Protein AF-A0A656JSX0-F1 (afdb_monomer_lite)

pLDDT: mean 87.55, std 12.57, range [47.22, 98.25]

Sequence (80 aa):
YETRLTFQVWRTSGELLVRSAEAPLLSAPPATEGSHDLIENGHEWCGFLLADPQQGFLIWVGERDDVRQDLIQRIVSHTV

Radius of gyration: 14.74 Å; chains: 1; bounding box: 29×21×49 Å

Secondary structure (D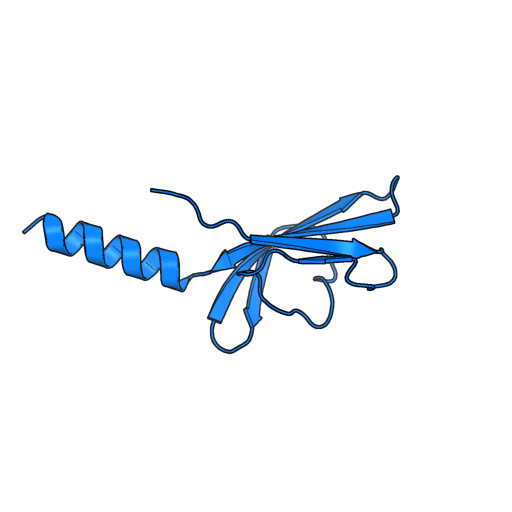SSP, 8-state):
-----EEEEEETTS-EEEE-TTS---SS--SSSEEEEEEETTEEEEEEEEEETTTTEEEEEEEEHHHHHHHHHHHHHT--

Organism: NCBI:txid1194405

Foldseek 3Di:
DDQPKWKWKAALVFHTDDTDPPDAPDSGDDPDFAWDWDAGPNWIKIWGWDDDVVVRMIMIMIGTVVVVVVVVVVVVVVVD

Structure (mmCIF, N/CA/C/O backbone):
data_AF-A0A656JSX0-F1
#
_entry.id   AF-A0A656JSX0-F1
#
loop_
_atom_site.group_PDB
_atom_site.id
_atom_site.type_symbol
_atom_site.label_atom_id
_atom_site.label_alt_id
_atom_site.label_comp_id
_atom_site.label_asym_id
_atom_site.label_entity_id
_atom_site.label_seq_id
_atom_site.pdbx_PDB_ins_code
_atom_site.Cartn_x
_atom_site.Cartn_y
_atom_site.Cartn_z
_atom_site.occupancy
_atom_site.B_iso_or_equiv
_atom_site.auth_seq_id
_atom_site.auth_comp_id
_atom_site.auth_asym_id
_atom_site.auth_atom_id
_atom_site.pdbx_PDB_model_num
ATOM 1 N N . TYR A 1 1 ? -5.016 4.108 -22.599 1.00 47.22 1 TYR A N 1
ATOM 2 C CA . TYR A 1 1 ? -4.076 4.158 -21.469 1.00 47.22 1 TYR A CA 1
ATOM 3 C C . TYR A 1 1 ? -4.896 3.859 -20.232 1.00 47.22 1 TYR A C 1
ATOM 5 O O . TYR A 1 1 ? -5.769 4.652 -19.911 1.00 47.22 1 TYR A O 1
ATOM 13 N N . GLU A 1 2 ? -4.748 2.672 -19.650 1.00 53.12 2 GLU A N 1
ATOM 14 C CA . GLU A 1 2 ? -5.394 2.340 -18.376 1.00 53.12 2 GLU A CA 1
ATOM 15 C C . GLU A 1 2 ? -4.421 2.713 -17.264 1.00 53.12 2 GLU A C 1
ATOM 17 O O . GLU A 1 2 ? -3.334 2.140 -17.183 1.00 53.12 2 GLU A O 1
ATOM 22 N N . THR A 1 3 ? -4.789 3.684 -16.431 1.00 57.69 3 THR A N 1
ATOM 23 C CA . THR A 1 3 ? -4.050 3.976 -15.203 1.00 57.69 3 THR A CA 1
ATOM 24 C C . THR A 1 3 ? -4.176 2.758 -14.293 1.00 57.69 3 THR A C 1
ATOM 26 O O . THR A 1 3 ? -5.267 2.454 -13.809 1.00 57.69 3 THR A O 1
ATOM 29 N N . ARG A 1 4 ? -3.078 2.024 -14.083 1.00 76.56 4 ARG A N 1
ATOM 30 C CA . ARG A 1 4 ? -3.049 0.836 -13.218 1.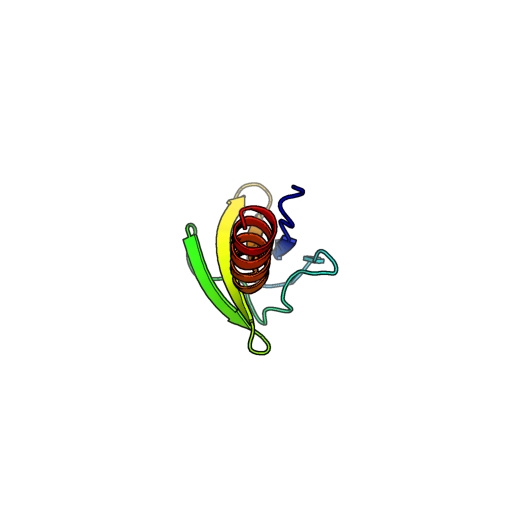00 76.56 4 ARG A CA 1
ATOM 31 C C . ARG A 1 4 ? -2.955 1.259 -11.754 1.00 76.56 4 ARG A C 1
ATOM 33 O O . ARG A 1 4 ? -1.937 1.055 -11.101 1.00 76.56 4 ARG A O 1
ATOM 40 N N . LEU A 1 5 ? -4.018 1.884 -11.256 1.00 86.69 5 LEU A N 1
ATOM 41 C CA . LEU A 1 5 ? -4.166 2.154 -9.831 1.00 86.69 5 LEU A CA 1
ATOM 42 C C . LEU A 1 5 ? -4.352 0.835 -9.084 1.00 86.69 5 LEU A C 1
ATOM 44 O O . LEU A 1 5 ? -5.164 -0.011 -9.461 1.00 86.69 5 LEU A O 1
ATOM 48 N N . THR A 1 6 ? -3.605 0.689 -8.002 1.00 93.56 6 THR A N 1
ATOM 49 C CA . THR A 1 6 ? -3.696 -0.434 -7.072 1.00 93.56 6 THR A CA 1
ATOM 50 C C . THR A 1 6 ? -4.118 0.089 -5.706 1.00 93.56 6 THR A C 1
ATOM 52 O O . THR A 1 6 ? -3.936 1.271 -5.415 1.00 93.56 6 THR A O 1
ATOM 55 N N . PHE A 1 7 ? -4.715 -0.756 -4.867 1.00 95.94 7 PHE A N 1
ATOM 56 C CA . PHE A 1 7 ? -5.201 -0.325 -3.559 1.00 95.94 7 PHE A CA 1
ATOM 57 C C . PHE A 1 7 ? -5.033 -1.379 -2.467 1.00 95.94 7 PHE A C 1
ATOM 59 O O . PHE A 1 7 ? -4.956 -2.587 -2.727 1.00 95.94 7 PHE A O 1
ATOM 66 N N . GLN A 1 8 ? -5.023 -0.888 -1.230 1.00 98.00 8 GLN A N 1
ATOM 67 C CA . GLN A 1 8 ? -5.063 -1.658 0.006 1.00 98.00 8 GLN A CA 1
ATOM 68 C C . GLN A 1 8 ? -6.035 -1.011 0.992 1.00 98.00 8 GLN A C 1
ATOM 70 O O . GLN A 1 8 ? -6.067 0.210 1.126 1.00 98.00 8 GLN A O 1
ATOM 75 N N . VAL A 1 9 ? -6.807 -1.834 1.696 1.00 97.81 9 VAL A N 1
ATOM 76 C CA . VAL A 1 9 ? -7.702 -1.412 2.777 1.00 97.81 9 VAL A CA 1
ATOM 77 C C . VAL A 1 9 ? -7.244 -2.078 4.059 1.00 97.81 9 VAL A C 1
ATOM 79 O O . VAL A 1 9 ? -7.119 -3.302 4.123 1.00 97.81 9 VAL A O 1
ATOM 82 N N . TRP A 1 10 ? -7.040 -1.265 5.081 1.00 98.25 10 TRP A N 1
ATOM 83 C CA . TRP A 1 10 ? -6.568 -1.674 6.390 1.00 98.25 10 TRP A CA 1
ATOM 84 C C . TRP A 1 10 ? -7.569 -1.262 7.457 1.00 98.25 10 TRP A C 1
ATOM 86 O O . TRP A 1 10 ? -8.259 -0.251 7.324 1.00 98.25 10 TRP A O 1
ATOM 96 N N . ARG A 1 11 ? -7.600 -1.996 8.563 1.00 96.94 11 ARG A N 1
ATOM 97 C CA . ARG A 1 11 ? -8.165 -1.500 9.818 1.00 96.94 11 ARG A CA 1
ATOM 98 C C . ARG A 1 11 ? -7.208 -0.470 10.420 1.00 96.94 11 ARG A C 1
ATOM 100 O O . ARG A 1 11 ? -5.993 -0.609 10.294 1.00 96.94 11 ARG A O 1
ATOM 107 N N . THR A 1 12 ? -7.723 0.500 11.172 1.00 93.62 12 THR A N 1
ATOM 108 C CA . THR A 1 12 ? -6.890 1.442 11.952 1.00 93.62 12 THR A CA 1
ATOM 109 C C . THR A 1 12 ? -5.964 0.764 12.969 1.00 93.62 12 THR A C 1
ATOM 111 O O . THR A 1 12 ? -4.995 1.372 13.408 1.00 93.62 12 THR A O 1
ATOM 114 N N . SER A 1 13 ? -6.209 -0.503 13.317 1.00 93.25 13 SER A N 1
ATOM 115 C CA . SER A 1 13 ? -5.302 -1.322 14.131 1.00 93.25 13 SER A CA 1
ATOM 116 C C . SER A 1 13 ? -4.100 -1.892 13.361 1.00 93.25 13 SER A C 1
ATOM 118 O O . SER A 1 13 ? -3.280 -2.573 13.970 1.00 93.25 13 SER A O 1
ATOM 120 N N . GLY A 1 14 ? -4.014 -1.684 12.042 1.00 93.62 14 GLY A N 1
ATOM 121 C CA . GLY A 1 14 ? -2.945 -2.199 11.178 1.00 93.62 14 GLY A CA 1
ATOM 122 C C . GLY A 1 14 ? -3.222 -3.560 10.525 1.00 93.62 14 GLY A C 1
ATOM 123 O O . GLY A 1 14 ? -2.341 -4.109 9.875 1.00 93.62 14 GLY A O 1
ATOM 124 N N . GLU A 1 15 ? -4.426 -4.118 10.666 1.00 96.56 15 GLU A N 1
ATOM 125 C CA . GLU A 1 15 ? -4.821 -5.366 9.991 1.00 96.56 15 GLU A CA 1
ATOM 126 C C . GLU A 1 15 ? -5.123 -5.106 8.505 1.00 96.56 15 GLU A C 1
ATOM 128 O O . GLU A 1 15 ? -5.975 -4.272 8.196 1.00 96.56 15 GLU A O 1
ATOM 133 N N . LEU A 1 16 ? -4.468 -5.823 7.583 1.00 97.62 16 LEU A N 1
ATOM 134 C CA . LEU A 1 16 ? -4.778 -5.762 6.150 1.00 97.62 16 LEU A CA 1
ATOM 135 C C . LEU A 1 16 ? -6.063 -6.546 5.856 1.00 97.62 16 LEU A C 1
ATOM 137 O O . LEU A 1 16 ? -6.112 -7.757 6.057 1.00 97.62 16 LEU A O 1
ATOM 141 N N . LEU A 1 17 ? -7.082 -5.865 5.336 1.00 97.12 17 LEU A N 1
ATOM 142 C CA . LEU A 1 17 ? -8.387 -6.460 5.033 1.00 97.12 17 LEU A CA 1
ATOM 143 C C . LEU A 1 17 ? -8.507 -6.839 3.557 1.00 97.12 17 LEU A C 1
ATOM 145 O O . LEU A 1 17 ? -8.988 -7.919 3.220 1.00 97.12 17 LEU A O 1
ATOM 149 N N . VAL A 1 18 ? -8.089 -5.935 2.667 1.00 97.50 18 VAL A N 1
ATOM 150 C CA . VAL A 1 18 ? -8.205 -6.109 1.214 1.00 97.50 18 VAL A CA 1
ATOM 151 C C . VAL A 1 18 ? -6.959 -5.567 0.534 1.00 97.50 18 VAL A C 1
ATOM 153 O O . VAL A 1 18 ? -6.459 -4.507 0.897 1.00 97.50 18 VAL A O 1
ATOM 156 N N . ARG A 1 19 ? -6.486 -6.267 -0.497 1.00 97.19 19 ARG A N 1
ATOM 157 C CA . ARG A 1 19 ? -5.383 -5.840 -1.359 1.00 97.19 19 ARG A CA 1
ATOM 158 C C . ARG A 1 19 ? -5.696 -6.229 -2.799 1.00 97.19 19 ARG A C 1
ATOM 160 O O . ARG A 1 19 ? -6.012 -7.387 -3.067 1.00 97.19 19 ARG A O 1
ATOM 167 N N . SER A 1 20 ? -5.591 -5.284 -3.729 1.00 95.38 20 SER A N 1
ATOM 168 C CA . SER A 1 20 ? -5.618 -5.605 -5.164 1.00 95.38 20 SER A CA 1
ATOM 169 C C . SER A 1 20 ? -4.391 -6.442 -5.549 1.00 95.38 20 SER A C 1
ATOM 171 O O . SER A 1 20 ? -3.318 -6.213 -5.003 1.00 95.38 20 SER A O 1
ATOM 173 N N . ALA A 1 21 ? -4.517 -7.381 -6.491 1.00 92.00 21 ALA A N 1
ATOM 174 C CA . ALA A 1 21 ? -3.454 -8.348 -6.806 1.00 92.00 21 ALA A CA 1
ATOM 175 C C . ALA A 1 21 ? -2.084 -7.704 -7.107 1.00 92.00 21 ALA A C 1
ATOM 177 O O . ALA A 1 21 ? -1.061 -8.184 -6.619 1.00 92.00 21 ALA A O 1
ATOM 178 N N . GLU A 1 22 ? -2.096 -6.586 -7.835 1.00 89.31 22 GLU A N 1
ATOM 179 C CA . GLU A 1 22 ? -0.896 -5.867 -8.275 1.00 89.31 22 GLU A CA 1
ATOM 180 C C . GLU A 1 22 ? -0.335 -4.891 -7.229 1.00 89.31 22 GLU A C 1
ATOM 182 O O . GLU A 1 22 ? 0.749 -4.357 -7.435 1.00 89.31 22 GLU A O 1
ATOM 187 N N . ALA A 1 23 ? -1.037 -4.637 -6.117 1.00 93.19 23 ALA A N 1
ATOM 188 C CA . ALA A 1 23 ? -0.538 -3.742 -5.069 1.00 93.19 23 ALA A CA 1
ATOM 189 C C . ALA A 1 23 ? 0.682 -4.346 -4.348 1.00 93.19 23 ALA A C 1
ATOM 191 O O . ALA A 1 23 ? 0.738 -5.567 -4.157 1.00 93.19 23 ALA A O 1
ATOM 192 N N . PRO A 1 24 ? 1.617 -3.519 -3.848 1.00 94.12 24 PRO A N 1
ATOM 193 C CA . PRO A 1 24 ? 2.707 -3.993 -3.003 1.00 94.12 24 PRO A CA 1
ATOM 194 C C . PRO A 1 24 ? 2.165 -4.683 -1.745 1.00 94.12 24 PRO A C 1
ATOM 196 O O . PRO A 1 24 ? 1.092 -4.340 -1.250 1.00 94.12 24 PRO A O 1
ATOM 199 N N . LEU A 1 25 ? 2.898 -5.660 -1.212 1.00 94.31 25 LEU A N 1
ATOM 200 C CA . LEU A 1 25 ? 2.578 -6.252 0.087 1.00 94.31 25 LEU A CA 1
ATOM 201 C C . LEU A 1 25 ? 3.278 -5.437 1.177 1.00 94.31 25 LEU A C 1
ATOM 203 O O . LEU A 1 25 ? 4.368 -5.793 1.608 1.00 94.31 25 LEU A O 1
ATOM 207 N N . LEU A 1 26 ? 2.663 -4.327 1.583 1.00 94.19 26 LEU A N 1
ATOM 208 C CA . LEU A 1 26 ? 3.214 -3.501 2.656 1.00 94.19 26 LEU A CA 1
ATOM 209 C C . LEU A 1 26 ? 3.093 -4.251 3.988 1.00 94.19 26 LEU A C 1
ATOM 211 O O . LEU A 1 26 ? 2.149 -5.010 4.199 1.00 94.19 26 LEU A O 1
ATOM 215 N N . SER A 1 27 ? 4.036 -4.035 4.901 1.00 93.56 27 SER A N 1
ATOM 216 C CA . SER A 1 27 ? 3.979 -4.604 6.255 1.00 93.56 27 SER A CA 1
ATOM 217 C C . SER A 1 27 ? 3.040 -3.827 7.186 1.00 93.56 27 SER A C 1
ATOM 219 O O . SER A 1 27 ? 2.501 -4.394 8.134 1.00 93.56 27 SER A O 1
ATOM 221 N N . ALA A 1 28 ? 2.833 -2.542 6.900 1.00 94.75 28 ALA A N 1
ATOM 222 C CA . ALA A 1 28 ? 1.907 -1.639 7.570 1.00 94.75 28 ALA A CA 1
ATOM 223 C C . ALA A 1 28 ? 1.514 -0.501 6.605 1.00 94.75 28 ALA A C 1
ATOM 225 O O . ALA A 1 28 ? 2.282 -0.197 5.685 1.00 94.75 28 ALA A O 1
ATOM 226 N N . PRO A 1 29 ? 0.354 0.157 6.793 1.00 94.44 29 PRO A N 1
ATOM 227 C CA . PRO A 1 29 ? 0.037 1.369 6.044 1.00 94.44 29 PRO A CA 1
ATOM 228 C C . PRO A 1 29 ? 0.992 2.515 6.438 1.00 94.44 29 PRO A C 1
ATOM 230 O O . PRO A 1 29 ? 1.528 2.507 7.552 1.00 94.44 29 PRO A O 1
ATOM 233 N N . PRO A 1 30 ? 1.192 3.529 5.571 1.00 94.31 30 PRO A N 1
ATOM 234 C CA . PRO A 1 30 ? 1.897 4.753 5.949 1.00 94.31 30 PRO A CA 1
ATOM 235 C C . PRO A 1 30 ? 1.311 5.398 7.215 1.00 94.31 30 PRO A C 1
ATOM 237 O O . PRO A 1 30 ? 0.121 5.282 7.499 1.00 94.31 30 PRO A O 1
ATOM 240 N N . ALA A 1 31 ? 2.152 6.088 7.987 1.00 90.75 31 ALA A N 1
ATOM 241 C CA . ALA A 1 31 ? 1.764 6.588 9.309 1.00 90.75 31 ALA A CA 1
ATOM 242 C C . ALA A 1 31 ? 0.859 7.833 9.275 1.00 90.75 31 ALA A C 1
ATOM 244 O O . ALA A 1 31 ? 0.179 8.122 10.258 1.00 90.75 31 ALA A O 1
ATOM 245 N N . THR A 1 32 ? 0.865 8.588 8.176 1.00 93.19 32 THR A N 1
ATOM 246 C CA . THR A 1 32 ? 0.086 9.823 8.028 1.00 93.19 32 THR A CA 1
ATOM 247 C C . THR A 1 32 ? -0.764 9.775 6.771 1.00 93.19 32 THR A C 1
ATOM 249 O O . THR A 1 32 ? -0.398 9.132 5.792 1.00 93.19 32 THR A O 1
ATOM 252 N N . GLU A 1 33 ? -1.888 10.483 6.762 1.00 96.06 33 GLU A N 1
ATOM 253 C CA . GLU A 1 33 ? -2.652 10.699 5.531 1.00 96.06 33 GLU A CA 1
ATOM 254 C C . GLU A 1 33 ? -1.863 11.550 4.524 1.00 96.06 33 GLU A C 1
ATOM 256 O O . GLU A 1 33 ? -0.926 12.265 4.893 1.00 96.06 33 GLU A O 1
ATOM 261 N N . GLY A 1 34 ? -2.253 11.478 3.251 1.00 96.62 34 GLY A N 1
ATOM 262 C CA . GLY A 1 34 ? -1.625 12.225 2.163 1.00 96.62 34 GLY A CA 1
ATOM 263 C C . GLY A 1 34 ? -0.746 11.372 1.251 1.00 96.62 34 GLY A C 1
ATOM 264 O O . GLY A 1 34 ? -0.818 10.143 1.272 1.00 96.62 34 GLY A O 1
ATOM 265 N N . SER A 1 35 ? 0.052 12.044 0.422 1.00 95.19 35 SER A N 1
ATOM 266 C CA . SER A 1 35 ? 0.946 11.407 -0.548 1.00 95.19 35 SER A CA 1
ATOM 267 C C . SER A 1 35 ? 2.190 10.808 0.111 1.00 95.19 35 SER A C 1
ATOM 269 O O . SER A 1 35 ? 2.776 11.427 0.997 1.00 95.19 35 SER A O 1
ATOM 271 N N . HIS A 1 36 ? 2.623 9.650 -0.384 1.00 93.38 36 HIS A N 1
ATOM 272 C CA . HIS A 1 36 ? 3.803 8.915 0.065 1.00 93.38 36 HIS A CA 1
ATOM 273 C C . HIS A 1 36 ? 4.525 8.283 -1.113 1.00 93.38 36 HIS A C 1
ATOM 275 O O . HIS A 1 36 ? 3.903 7.572 -1.902 1.00 93.38 36 HIS A O 1
ATOM 281 N N . ASP A 1 37 ? 5.840 8.451 -1.152 1.00 92.94 37 ASP A N 1
ATOM 282 C CA . ASP A 1 37 ? 6.712 7.637 -1.990 1.00 92.94 37 ASP A CA 1
ATOM 283 C C . ASP A 1 37 ? 7.269 6.488 -1.147 1.00 92.94 37 ASP A C 1
ATOM 285 O O . ASP A 1 37 ? 7.744 6.699 -0.026 1.00 92.94 37 ASP A O 1
ATOM 289 N N . LEU A 1 38 ? 7.190 5.262 -1.660 1.00 92.12 38 LEU A N 1
ATOM 290 C CA . LEU A 1 38 ? 7.707 4.077 -0.979 1.00 92.12 38 LEU A CA 1
ATOM 291 C C . LEU A 1 38 ? 8.404 3.126 -1.948 1.00 92.12 38 LEU A C 1
ATOM 293 O O . LEU A 1 38 ? 8.086 3.070 -3.134 1.00 92.12 38 LEU A O 1
ATOM 297 N N . ILE A 1 39 ? 9.343 2.348 -1.416 1.00 92.56 39 ILE A N 1
ATOM 298 C CA . ILE A 1 39 ? 10.034 1.286 -2.147 1.00 92.56 39 ILE A CA 1
ATOM 299 C C . ILE A 1 39 ? 9.609 -0.043 -1.536 1.00 92.56 39 ILE A C 1
ATOM 301 O O . ILE A 1 39 ? 9.838 -0.271 -0.352 1.00 92.56 39 ILE A O 1
ATOM 305 N N . GLU A 1 40 ? 9.029 -0.926 -2.347 1.00 93.25 40 GLU A N 1
ATOM 306 C CA . GLU A 1 40 ? 8.625 -2.268 -1.920 1.00 93.25 40 GLU A CA 1
ATOM 307 C C . GLU A 1 40 ? 9.009 -3.294 -2.988 1.00 93.25 40 GLU A C 1
ATOM 309 O O . GLU A 1 40 ? 8.707 -3.116 -4.171 1.00 93.25 40 GLU A O 1
ATOM 314 N N . ASN A 1 41 ? 9.687 -4.371 -2.576 1.00 89.75 41 ASN A N 1
ATOM 315 C CA . ASN A 1 41 ? 10.246 -5.392 -3.474 1.00 89.75 41 ASN A CA 1
ATOM 316 C C . ASN A 1 41 ? 11.057 -4.823 -4.659 1.00 89.75 41 ASN A C 1
ATOM 318 O O . ASN A 1 41 ? 11.015 -5.360 -5.763 1.00 89.75 41 ASN A O 1
ATOM 322 N N . GLY A 1 42 ? 11.791 -3.727 -4.435 1.00 89.31 42 GLY A N 1
ATOM 323 C CA . GLY A 1 42 ? 12.617 -3.083 -5.462 1.00 89.31 42 GLY A CA 1
ATOM 324 C C . GLY A 1 42 ? 11.842 -2.254 -6.491 1.00 89.31 42 GLY A C 1
ATOM 325 O O . GLY A 1 42 ? 12.454 -1.746 -7.426 1.00 89.31 42 GLY A O 1
ATOM 326 N N . HIS A 1 43 ? 10.528 -2.090 -6.323 1.00 89.56 43 HIS A N 1
ATOM 327 C CA . HIS A 1 43 ? 9.727 -1.165 -7.116 1.00 89.56 43 HIS A CA 1
ATOM 328 C C . HIS A 1 43 ? 9.437 0.111 -6.330 1.00 89.56 43 HIS A C 1
ATOM 330 O O . HIS A 1 43 ? 9.088 0.051 -5.149 1.00 89.56 43 HIS A O 1
ATOM 336 N N . GLU A 1 44 ? 9.533 1.248 -7.010 1.00 91.38 44 GLU A N 1
ATOM 337 C CA . GLU A 1 44 ? 9.083 2.541 -6.504 1.00 91.38 44 GLU A CA 1
ATOM 338 C C . GLU A 1 44 ? 7.576 2.691 -6.711 1.00 91.38 44 GLU A C 1
ATOM 340 O O . GLU A 1 44 ? 7.030 2.350 -7.765 1.00 91.38 44 GLU A O 1
ATOM 345 N N . TRP A 1 45 ? 6.904 3.197 -5.686 1.00 92.44 45 TRP A N 1
ATOM 346 C CA . TRP A 1 45 ? 5.471 3.433 -5.669 1.00 92.44 45 TRP A CA 1
ATOM 347 C C . TRP A 1 45 ? 5.196 4.850 -5.208 1.00 92.44 45 TRP A C 1
ATOM 349 O O . TRP A 1 45 ? 5.706 5.273 -4.172 1.00 92.44 45 TRP A O 1
ATOM 359 N N . CYS A 1 46 ? 4.313 5.527 -5.928 1.00 92.69 46 CYS A N 1
ATOM 360 C CA . CYS A 1 46 ? 3.735 6.787 -5.498 1.00 92.69 46 CYS A CA 1
ATOM 361 C C . CYS A 1 46 ? 2.296 6.502 -5.064 1.00 92.69 46 CYS A C 1
ATOM 363 O O . CYS A 1 46 ? 1.475 6.028 -5.857 1.00 92.69 46 CYS A O 1
ATOM 365 N N . GLY A 1 47 ? 2.005 6.709 -3.784 1.00 94.25 47 GLY A N 1
ATOM 366 C CA . GLY A 1 47 ? 0.724 6.374 -3.182 1.00 94.25 47 GLY A CA 1
ATOM 367 C C . GLY A 1 47 ? 0.111 7.519 -2.396 1.00 94.25 47 GLY A C 1
ATOM 368 O O . GLY A 1 47 ? 0.761 8.507 -2.081 1.00 94.25 47 GLY A O 1
ATOM 369 N N . PHE A 1 48 ? -1.163 7.376 -2.065 1.00 96.25 48 PHE A N 1
ATOM 370 C CA . PHE A 1 48 ? -1.925 8.302 -1.248 1.00 96.25 48 PHE A CA 1
ATOM 371 C C . PHE A 1 48 ? -2.691 7.513 -0.190 1.00 96.25 48 PHE A C 1
ATOM 373 O O . PHE A 1 48 ? -3.337 6.512 -0.509 1.00 96.25 48 PHE A O 1
ATOM 380 N N . LEU A 1 49 ? -2.619 7.956 1.063 1.00 97.50 49 LEU A N 1
ATOM 381 C CA . LEU A 1 49 ? -3.362 7.372 2.170 1.00 97.50 49 LEU A CA 1
ATOM 382 C C . LEU A 1 49 ? -4.518 8.283 2.590 1.00 97.50 49 LEU A C 1
ATOM 384 O O . LEU A 1 49 ? -4.318 9.468 2.854 1.00 97.50 49 LEU A O 1
ATOM 388 N N . LEU A 1 50 ? -5.707 7.697 2.697 1.00 97.31 50 LEU A N 1
ATOM 389 C CA . LEU A 1 50 ? -6.913 8.309 3.249 1.00 97.31 50 LEU A CA 1
ATOM 390 C C . LEU A 1 50 ? -7.381 7.509 4.461 1.00 97.31 50 LEU A C 1
ATOM 392 O O . LEU A 1 50 ? -7.471 6.283 4.396 1.00 97.31 50 LEU A O 1
ATOM 396 N N . ALA A 1 51 ? -7.725 8.186 5.546 1.00 95.88 51 ALA A N 1
ATOM 397 C CA . ALA A 1 51 ? -8.423 7.580 6.665 1.00 95.88 51 ALA A CA 1
ATOM 398 C C . ALA A 1 51 ? -9.940 7.745 6.500 1.00 95.88 51 ALA A C 1
ATOM 400 O O . ALA A 1 51 ? -10.432 8.799 6.104 1.00 95.88 51 ALA A O 1
ATOM 401 N N . ASP A 1 52 ? -10.694 6.714 6.877 1.00 94.44 52 ASP A N 1
ATOM 402 C CA . ASP A 1 52 ? -12.118 6.821 7.193 1.00 94.44 52 ASP A CA 1
ATOM 403 C C . ASP A 1 52 ? -12.297 6.523 8.691 1.00 94.44 52 ASP A C 1
ATOM 405 O O . ASP A 1 52 ? -12.457 5.361 9.090 1.00 94.44 52 ASP A O 1
ATOM 409 N N . PRO A 1 53 ? -12.249 7.554 9.557 1.00 89.12 53 PRO A N 1
ATOM 410 C CA . PRO A 1 53 ? -12.377 7.375 10.999 1.00 89.12 53 PRO A CA 1
ATOM 411 C C . PRO A 1 53 ? -13.759 6.875 11.426 1.00 89.12 53 PRO A C 1
ATOM 413 O O . PRO A 1 53 ? -13.874 6.272 12.491 1.00 89.12 53 PRO A O 1
ATOM 416 N N . GLN A 1 54 ? -14.806 7.118 10.628 1.00 94.19 54 GLN A N 1
ATOM 417 C CA . GLN A 1 54 ? -16.163 6.679 10.963 1.00 94.19 54 GLN A CA 1
ATOM 418 C C . GLN A 1 54 ? -16.292 5.164 10.826 1.00 94.19 54 GLN A C 1
ATOM 420 O O . GLN A 1 54 ? -16.955 4.522 11.640 1.00 94.19 54 GLN A O 1
ATOM 425 N N . GLN A 1 55 ? -15.635 4.595 9.816 1.00 93.62 55 GLN A N 1
ATOM 426 C CA . GLN A 1 55 ? -15.644 3.156 9.558 1.00 93.62 55 GLN A CA 1
ATOM 427 C C . GLN A 1 55 ? -14.435 2.425 10.167 1.00 93.62 55 GLN A C 1
ATOM 429 O O . GLN A 1 55 ? -14.426 1.197 10.243 1.00 93.62 55 GLN A O 1
ATOM 434 N N . GLY A 1 56 ? -13.431 3.161 10.653 1.00 95.69 56 GLY A N 1
ATOM 435 C CA . GLY A 1 56 ? -12.219 2.592 11.243 1.00 95.69 56 GLY A CA 1
ATOM 436 C C . GLY A 1 56 ? -11.273 1.997 10.199 1.00 95.69 56 GLY A C 1
ATOM 437 O O . GLY A 1 56 ? -10.600 0.999 10.482 1.00 95.69 56 GLY A O 1
ATOM 438 N N . PHE A 1 57 ? -11.218 2.606 9.011 1.00 96.88 57 PHE A N 1
ATOM 439 C CA . PHE A 1 57 ? -10.392 2.153 7.895 1.00 96.88 57 PHE A CA 1
ATOM 440 C C . PHE A 1 57 ? -9.274 3.128 7.537 1.00 96.88 57 PHE A C 1
ATOM 442 O O . PHE A 1 57 ? -9.374 4.336 7.740 1.00 96.88 57 PHE A O 1
ATOM 449 N N . LEU A 1 58 ? -8.221 2.570 6.947 1.00 97.81 58 LEU A N 1
ATOM 450 C CA . LEU A 1 58 ? -7.176 3.283 6.227 1.00 97.81 58 LEU A CA 1
ATOM 451 C C . LEU A 1 58 ? -7.132 2.719 4.803 1.00 97.81 58 LEU A C 1
ATOM 453 O O . LEU A 1 58 ? -7.033 1.506 4.611 1.00 97.81 58 LEU A O 1
ATOM 457 N N . ILE A 1 59 ? -7.227 3.588 3.806 1.00 97.56 59 ILE A N 1
ATOM 458 C CA . ILE A 1 59 ? -7.268 3.234 2.390 1.00 97.56 59 ILE A CA 1
ATOM 459 C C . ILE A 1 59 ? -6.023 3.808 1.735 1.00 97.56 59 ILE A C 1
ATOM 461 O O . ILE A 1 59 ? -5.868 5.023 1.626 1.00 97.56 59 ILE A O 1
ATOM 465 N N . TRP A 1 60 ? -5.137 2.924 1.294 1.00 97.62 60 TRP A N 1
ATOM 466 C CA . TRP A 1 60 ? -3.973 3.286 0.501 1.00 97.62 60 TRP A CA 1
ATOM 467 C C . TRP A 1 60 ? -4.260 3.005 -0.970 1.00 97.62 60 TRP A C 1
ATOM 469 O O . TRP A 1 60 ? -4.746 1.927 -1.318 1.00 97.62 60 TRP A O 1
ATOM 479 N N . VAL A 1 61 ? -3.940 3.957 -1.834 1.00 95.94 61 VAL A N 1
ATOM 480 C CA . VAL A 1 61 ? -4.029 3.838 -3.294 1.00 95.94 61 VAL A CA 1
ATOM 481 C C . VAL A 1 61 ? -2.674 4.198 -3.873 1.00 95.94 61 VAL A C 1
ATOM 483 O O . VAL A 1 61 ? -2.084 5.169 -3.417 1.00 95.94 61 VAL A O 1
ATOM 486 N N . GLY A 1 62 ? -2.177 3.472 -4.868 1.00 93.81 62 GLY A N 1
ATOM 487 C CA . GLY A 1 62 ? -0.873 3.784 -5.445 1.00 93.81 62 GLY A CA 1
ATOM 488 C C . GLY A 1 62 ? -0.639 3.242 -6.844 1.00 93.81 62 GLY A C 1
ATOM 489 O O . GLY A 1 62 ? -1.303 2.307 -7.304 1.00 93.81 62 GLY A O 1
ATOM 490 N N . GLU A 1 63 ? 0.330 3.861 -7.505 1.00 91.56 63 GLU A N 1
ATOM 491 C CA . GLU A 1 63 ? 0.835 3.527 -8.833 1.00 91.56 63 GLU A CA 1
ATOM 492 C C . GLU A 1 63 ? 2.327 3.187 -8.733 1.00 91.56 63 GLU A C 1
ATOM 494 O O . GLU A 1 63 ? 3.051 3.763 -7.920 1.00 91.56 63 GLU A O 1
ATOM 499 N N . ARG A 1 64 ? 2.779 2.246 -9.565 1.00 88.88 64 ARG A N 1
ATOM 500 C CA . ARG A 1 64 ? 4.187 1.855 -9.667 1.00 88.88 64 ARG A CA 1
ATOM 501 C C . ARG A 1 64 ? 4.919 2.758 -10.661 1.00 88.88 64 ARG A C 1
ATOM 503 O O . ARG A 1 64 ? 4.416 2.983 -11.761 1.00 88.88 64 ARG A O 1
ATOM 510 N N . ASP A 1 65 ? 6.090 3.266 -10.291 1.00 80.81 65 ASP A N 1
ATOM 511 C CA . ASP A 1 65 ? 6.798 4.296 -11.068 1.00 80.81 65 ASP A CA 1
ATOM 512 C C . ASP A 1 65 ? 7.338 3.780 -12.418 1.00 80.81 65 ASP A C 1
ATOM 514 O O . ASP A 1 65 ? 7.329 4.486 -13.428 1.00 80.81 65 ASP A O 1
ATOM 518 N N . ASP A 1 66 ? 7.719 2.503 -12.485 1.00 72.44 66 ASP A N 1
ATOM 519 C CA . ASP A 1 66 ? 8.225 1.844 -13.697 1.00 72.44 66 ASP A CA 1
ATOM 520 C C . ASP A 1 66 ? 7.189 1.778 -14.838 1.00 72.44 66 ASP A C 1
ATOM 522 O O . ASP A 1 66 ? 7.555 1.866 -16.010 1.00 72.44 66 ASP A O 1
ATOM 526 N N . VAL A 1 67 ? 5.891 1.714 -14.521 1.00 68.81 67 VAL A N 1
ATOM 527 C CA . VAL A 1 67 ? 4.797 1.768 -15.508 1.00 68.81 67 VAL A CA 1
ATOM 528 C C . VAL A 1 67 ? 4.805 3.107 -16.253 1.00 68.81 67 VAL A C 1
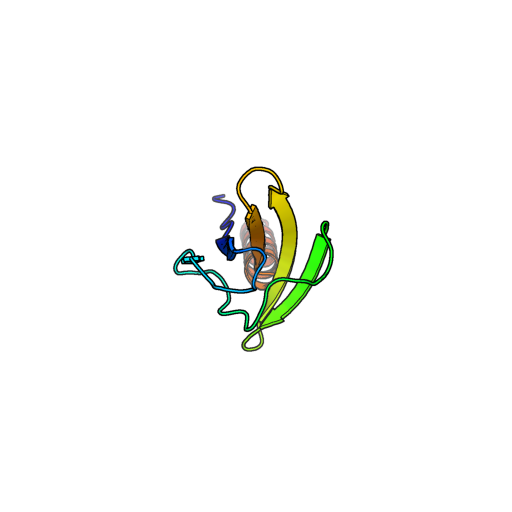ATOM 530 O O . VAL A 1 67 ? 4.505 3.159 -17.451 1.00 68.81 67 VAL A O 1
ATOM 533 N N . ARG A 1 68 ? 5.203 4.190 -15.573 1.00 67.19 68 ARG A N 1
ATOM 534 C CA . ARG A 1 68 ? 5.325 5.525 -16.168 1.00 67.19 68 ARG A CA 1
ATOM 535 C C . ARG A 1 68 ? 6.509 5.599 -17.129 1.00 67.19 68 ARG A C 1
ATOM 537 O O . ARG A 1 68 ? 6.365 6.132 -18.228 1.00 67.19 68 ARG A O 1
ATOM 544 N N . GLN A 1 69 ? 7.659 5.048 -16.741 1.00 66.81 69 GLN A N 1
ATOM 545 C CA . GLN A 1 69 ? 8.860 5.017 -17.585 1.00 66.81 69 GLN A CA 1
ATOM 546 C C . GLN A 1 69 ? 8.630 4.210 -18.868 1.00 66.81 69 GLN A C 1
ATOM 548 O O . GLN A 1 69 ? 8.967 4.671 -19.960 1.00 66.81 69 GLN A O 1
ATOM 553 N N . ASP A 1 70 ? 7.980 3.050 -18.756 1.00 69.50 70 ASP A N 1
ATOM 554 C CA . ASP A 1 70 ? 7.672 2.184 -19.897 1.00 69.50 70 ASP A CA 1
ATOM 555 C C . ASP A 1 70 ? 6.730 2.876 -20.901 1.00 69.50 70 ASP A C 1
ATOM 557 O O . ASP A 1 70 ? 6.910 2.800 -22.122 1.00 69.50 70 ASP A O 1
ATOM 561 N N . LEU A 1 71 ? 5.753 3.642 -20.400 1.00 70.06 71 LEU A N 1
ATOM 562 C CA . LEU A 1 71 ? 4.890 4.469 -21.241 1.00 70.06 71 LEU A CA 1
ATOM 563 C C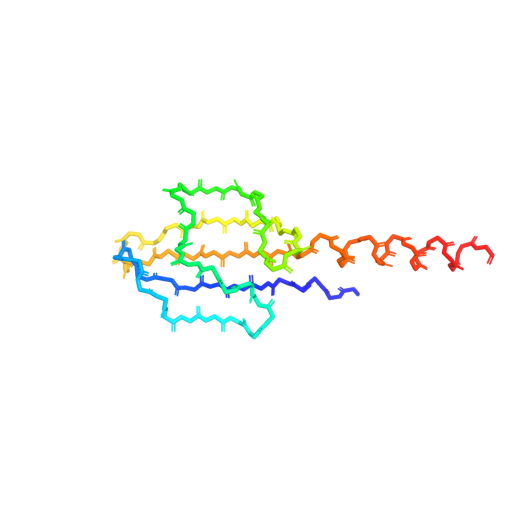 . LEU A 1 71 ? 5.676 5.556 -21.983 1.00 70.06 71 LEU A C 1
ATOM 565 O O . LEU A 1 71 ? 5.478 5.726 -23.188 1.00 70.06 71 LEU A O 1
ATOM 569 N N . ILE A 1 72 ? 6.540 6.293 -21.277 1.00 74.50 72 ILE A N 1
ATOM 570 C CA . ILE A 1 72 ? 7.359 7.360 -21.870 1.00 74.50 72 ILE A CA 1
ATOM 571 C C . ILE A 1 72 ? 8.195 6.789 -23.018 1.00 74.50 72 ILE A C 1
ATOM 573 O O . ILE A 1 72 ? 8.183 7.347 -24.117 1.00 74.50 72 ILE A O 1
ATOM 577 N N . GLN A 1 73 ? 8.844 5.641 -22.803 1.00 73.88 73 GLN A N 1
ATOM 578 C CA . GLN A 1 73 ? 9.615 4.960 -23.845 1.00 73.88 73 GLN A CA 1
ATOM 579 C C . GLN A 1 73 ? 8.747 4.611 -25.059 1.00 73.88 73 GLN A C 1
ATOM 581 O O . GLN A 1 73 ? 9.107 4.938 -26.189 1.00 73.88 73 GLN A O 1
ATOM 586 N N . ARG A 1 74 ? 7.558 4.030 -24.851 1.00 73.12 74 ARG A N 1
ATOM 587 C CA . ARG A 1 74 ? 6.650 3.661 -25.952 1.00 73.12 74 ARG A CA 1
ATOM 588 C C . ARG A 1 74 ? 6.175 4.858 -26.776 1.00 73.12 74 ARG A C 1
ATOM 590 O O . ARG A 1 74 ? 6.048 4.714 -27.992 1.00 73.12 74 ARG A O 1
ATOM 597 N N . ILE A 1 75 ? 5.919 6.007 -26.147 1.00 73.56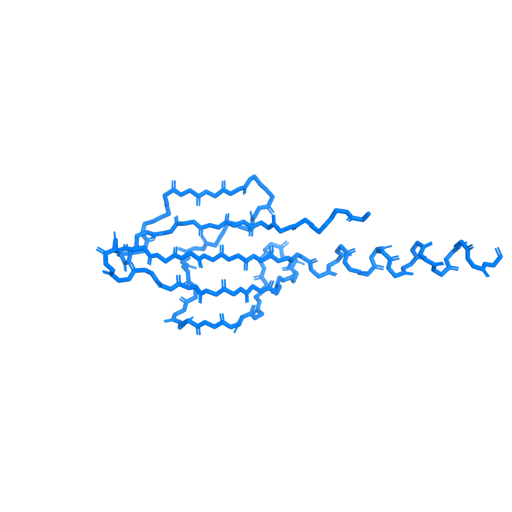 75 ILE A N 1
ATOM 598 C CA . ILE A 1 75 ? 5.539 7.247 -26.846 1.00 73.56 75 ILE A CA 1
ATOM 599 C C . ILE A 1 75 ? 6.695 7.732 -27.730 1.00 73.56 75 ILE A C 1
ATOM 601 O O . ILE A 1 75 ? 6.491 8.014 -28.911 1.00 73.56 75 ILE A O 1
ATOM 605 N N . VAL A 1 76 ? 7.915 7.776 -27.186 1.00 77.50 76 VAL A N 1
ATOM 606 C CA . VAL A 1 76 ? 9.111 8.202 -27.931 1.00 77.50 76 VAL A CA 1
ATOM 607 C C . VAL A 1 76 ? 9.382 7.273 -29.118 1.00 77.50 76 VAL A C 1
ATOM 609 O O . VAL A 1 76 ? 9.595 7.755 -30.227 1.00 77.50 76 V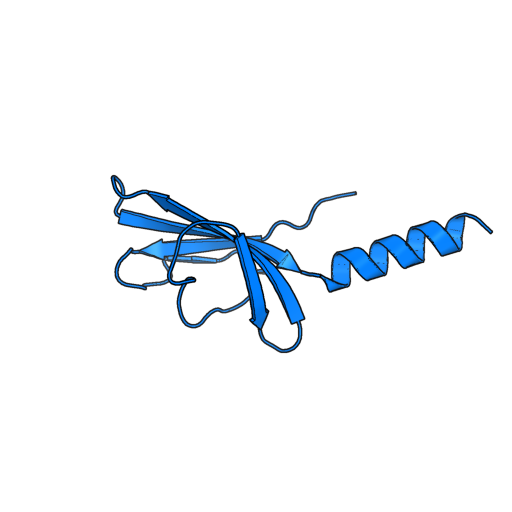AL A O 1
ATOM 612 N N . SER A 1 77 ? 9.300 5.952 -28.927 1.00 72.25 77 SER A N 1
ATOM 613 C CA . SER A 1 77 ? 9.563 4.971 -29.992 1.00 72.25 77 SER A CA 1
ATOM 614 C C . SER A 1 77 ? 8.567 5.004 -31.158 1.00 72.25 77 SER A C 1
ATOM 616 O O . SER A 1 77 ? 8.904 4.522 -32.230 1.00 72.25 77 SER A O 1
ATOM 618 N N . HIS A 1 78 ? 7.356 5.542 -30.971 1.00 62.84 78 HIS A N 1
ATOM 619 C CA . HIS A 1 78 ? 6.344 5.663 -32.036 1.00 62.84 78 HIS A CA 1
ATOM 620 C C . HIS A 1 78 ? 6.302 7.056 -32.684 1.00 62.84 78 HIS A C 1
ATOM 622 O O . HIS A 1 78 ? 5.444 7.308 -33.528 1.00 62.84 78 HIS A O 1
ATOM 628 N N . THR A 1 79 ? 7.196 7.966 -32.285 1.00 57.25 79 THR A N 1
ATOM 629 C CA . THR A 1 79 ? 7.281 9.332 -32.833 1.00 57.25 79 THR A CA 1
ATOM 630 C C . THR A 1 79 ? 8.485 9.506 -33.778 1.00 57.25 79 THR A C 1
ATOM 632 O O . THR A 1 79 ? 8.758 10.617 -34.228 1.00 57.25 79 THR A O 1
ATOM 635 N N . VAL A 1 80 ? 9.201 8.420 -34.097 1.00 56.16 80 VAL A N 1
ATOM 636 C CA . VAL A 1 80 ? 10.319 8.385 -35.060 1.00 56.16 80 VAL A CA 1
ATOM 637 C C . VAL A 1 80 ? 9.994 7.551 -36.290 1.00 56.16 80 VAL A C 1
ATOM 639 O O . VAL A 1 80 ? 9.268 6.543 -36.146 1.00 56.16 80 VAL A O 1
#